Protein AF-A0A258B645-F1 (afdb_monomer_lite)

pLDDT: mean 90.84, std 9.19, range [54.59, 97.81]

Radius of gyration: 15.36 Å; chains: 1; bounding box: 34×20×40 Å

Structure (mmCIF, N/CA/C/O backbone):
data_AF-A0A258B645-F1
#
_entry.id   AF-A0A258B645-F1
#
loop_
_atom_site.group_PDB
_atom_site.id
_atom_site.type_symbol
_atom_site.label_atom_id
_atom_site.label_alt_id
_atom_site.label_comp_id
_atom_site.label_asym_id
_atom_site.label_entity_id
_atom_site.label_seq_id
_atom_site.pdbx_PDB_ins_code
_atom_site.Cartn_x
_atom_site.Cartn_y
_atom_site.Cartn_z
_atom_site.occupancy
_atom_site.B_iso_or_equiv
_atom_site.auth_seq_id
_atom_site.auth_comp_id
_atom_site.auth_asym_id
_atom_site.auth_atom_id
_atom_site.pdbx_PDB_model_num
ATOM 1 N N . ALA A 1 1 ? 3.123 -10.577 -9.616 1.00 74.62 1 ALA A N 1
ATOM 2 C CA . ALA A 1 1 ? 3.446 -10.865 -8.199 1.00 74.62 1 ALA A CA 1
ATOM 3 C C . ALA A 1 1 ? 3.282 -9.631 -7.309 1.00 74.62 1 ALA A C 1
ATOM 5 O O . ALA A 1 1 ? 2.478 -9.682 -6.391 1.00 74.62 1 ALA A O 1
ATOM 6 N N . ALA A 1 2 ? 3.976 -8.521 -7.587 1.00 75.31 2 ALA A N 1
ATOM 7 C CA . ALA A 1 2 ? 3.946 -7.331 -6.728 1.00 75.31 2 ALA A CA 1
ATOM 8 C C . ALA A 1 2 ? 2.550 -6.676 -6.592 1.00 75.31 2 ALA A C 1
ATOM 10 O O . ALA A 1 2 ? 2.158 -6.333 -5.482 1.00 75.31 2 ALA A O 1
ATOM 11 N N . MET A 1 3 ? 1.754 -6.613 -7.669 1.00 79.94 3 MET A N 1
ATOM 12 C CA . MET A 1 3 ? 0.354 -6.155 -7.594 1.00 79.94 3 MET A CA 1
ATOM 13 C C . MET A 1 3 ? -0.489 -7.005 -6.630 1.00 79.94 3 MET A C 1
ATOM 15 O O . MET A 1 3 ? -1.116 -6.467 -5.727 1.00 79.94 3 MET A O 1
ATOM 19 N N . SER A 1 4 ? -0.401 -8.334 -6.744 1.00 87.56 4 SER A N 1
ATOM 20 C CA . SER A 1 4 ? -1.101 -9.268 -5.849 1.00 87.56 4 SER A CA 1
ATOM 21 C C . SER A 1 4 ? -0.689 -9.107 -4.379 1.00 87.56 4 SER A C 1
ATOM 23 O O . SER A 1 4 ? -1.503 -9.299 -3.480 1.00 87.56 4 SER A O 1
ATOM 25 N N . VAL A 1 5 ? 0.563 -8.727 -4.098 1.00 92.44 5 VAL A N 1
ATOM 26 C CA . VAL A 1 5 ? 0.988 -8.389 -2.730 1.00 92.44 5 VAL A CA 1
ATOM 27 C C . VAL A 1 5 ? 0.318 -7.097 -2.256 1.00 92.44 5 VAL A C 1
ATOM 29 O O . VAL A 1 5 ? -0.213 -7.078 -1.147 1.00 92.44 5 VAL A O 1
ATOM 32 N N . GLY A 1 6 ? 0.295 -6.054 -3.091 1.00 90.12 6 GLY A N 1
ATOM 33 C CA . GLY A 1 6 ? -0.373 -4.786 -2.782 1.00 90.12 6 GLY A CA 1
ATOM 34 C C . GLY A 1 6 ? -1.862 -4.959 -2.471 1.00 90.12 6 GLY A C 1
ATOM 35 O O . GLY A 1 6 ? -2.332 -4.469 -1.448 1.00 90.12 6 GLY A O 1
ATOM 36 N N . GLU A 1 7 ? -2.579 -5.739 -3.282 1.00 91.62 7 GLU A N 1
ATOM 37 C CA . GLU A 1 7 ? -4.005 -6.040 -3.077 1.00 91.62 7 GLU A CA 1
ATOM 38 C C . GLU A 1 7 ? -4.261 -6.772 -1.758 1.00 91.62 7 GLU A C 1
ATOM 40 O O . GLU A 1 7 ? -5.197 -6.453 -1.028 1.00 91.62 7 GLU A O 1
ATOM 45 N N . ARG A 1 8 ? -3.403 -7.735 -1.406 1.00 93.94 8 ARG A N 1
ATOM 46 C CA . ARG A 1 8 ? -3.538 -8.483 -0.149 1.00 93.94 8 ARG A CA 1
ATOM 47 C C . ARG A 1 8 ? -3.314 -7.598 1.073 1.00 93.94 8 ARG A C 1
ATOM 49 O O . ARG A 1 8 ? -4.008 -7.774 2.070 1.00 93.94 8 ARG A O 1
ATOM 56 N N . ILE A 1 9 ? -2.368 -6.661 1.004 1.00 93.25 9 ILE A N 1
ATOM 57 C CA . ILE A 1 9 ? -2.136 -5.683 2.075 1.00 93.25 9 ILE A CA 1
ATOM 58 C C . ILE A 1 9 ? -3.363 -4.780 2.227 1.00 93.25 9 ILE A C 1
ATOM 60 O O . ILE A 1 9 ? -3.882 -4.653 3.334 1.00 93.25 9 ILE A O 1
ATOM 64 N N . ALA A 1 10 ? -3.858 -4.219 1.120 1.00 93.25 10 ALA A N 1
ATOM 65 C CA . ALA A 1 10 ? -5.042 -3.364 1.121 1.00 93.25 10 ALA A CA 1
ATOM 66 C C . ALA A 1 10 ? -6.268 -4.084 1.708 1.00 93.25 10 ALA A C 1
ATOM 68 O O . ALA A 1 10 ? -6.937 -3.541 2.582 1.00 93.25 10 ALA A O 1
ATOM 69 N N . ALA A 1 11 ? -6.507 -5.338 1.309 1.00 93.69 11 ALA A N 1
ATOM 70 C CA . ALA A 1 11 ? -7.630 -6.132 1.800 1.00 93.69 11 ALA A CA 1
ATOM 71 C C . ALA A 1 11 ? -7.560 -6.399 3.312 1.00 93.69 11 ALA A C 1
ATOM 73 O O . ALA A 1 11 ? -8.559 -6.257 4.015 1.00 93.69 11 ALA A O 1
ATOM 74 N N . VAL A 1 12 ? -6.382 -6.767 3.829 1.00 96.00 12 VAL A N 1
ATOM 75 C CA . VAL A 1 12 ? -6.204 -7.010 5.270 1.00 96.00 12 VAL A CA 1
ATOM 76 C C . VAL A 1 12 ? -6.436 -5.728 6.067 1.00 96.00 12 VAL A C 1
ATOM 78 O O . VAL A 1 12 ? -7.122 -5.762 7.089 1.00 96.00 12 VAL A O 1
ATOM 81 N N . ILE A 1 13 ? -5.905 -4.599 5.594 1.00 94.75 13 ILE A N 1
ATOM 82 C CA . ILE A 1 13 ? -6.092 -3.309 6.260 1.00 94.75 13 ILE A CA 1
ATOM 83 C C . ILE A 1 13 ? -7.567 -2.883 6.229 1.00 94.75 13 ILE A C 1
ATOM 85 O O . ILE A 1 13 ? -8.104 -2.529 7.276 1.00 94.75 13 ILE A O 1
ATOM 89 N N . GLY A 1 14 ? -8.246 -3.013 5.087 1.00 93.75 14 GLY A N 1
ATOM 90 C CA . GLY A 1 14 ? -9.671 -2.686 4.952 1.00 93.75 14 GLY A CA 1
ATOM 91 C C . GLY A 1 14 ? -10.584 -3.513 5.858 1.00 93.75 14 GLY A C 1
ATOM 92 O O . GLY A 1 14 ? -11.611 -3.029 6.323 1.00 93.75 14 GLY A O 1
ATOM 93 N N . CYS A 1 15 ? -10.185 -4.744 6.180 1.00 94.00 15 CYS A N 1
ATOM 94 C CA . CYS A 1 15 ? -10.918 -5.609 7.106 1.00 94.00 15 CYS A CA 1
ATOM 95 C C . CYS A 1 15 ? -10.526 -5.412 8.584 1.00 94.00 15 CYS A C 1
ATOM 97 O O . CYS A 1 15 ? -11.050 -6.113 9.451 1.00 94.00 15 CYS A O 1
ATOM 99 N N . THR A 1 16 ? -9.601 -4.498 8.892 1.00 96.12 16 THR A N 1
ATOM 100 C CA . THR A 1 16 ? -9.121 -4.250 10.257 1.00 96.12 16 THR A CA 1
ATOM 101 C C . THR A 1 16 ? -9.846 -3.054 10.872 1.00 96.12 16 THR A C 1
ATOM 103 O O . THR A 1 16 ? -9.829 -1.956 10.323 1.00 96.12 16 THR A O 1
ATOM 106 N N . ALA A 1 17 ? -10.447 -3.247 12.049 1.00 96.56 17 ALA A N 1
ATOM 107 C CA . ALA A 1 17 ? -10.968 -2.150 12.860 1.00 96.56 17 ALA A CA 1
ATOM 108 C C . ALA A 1 17 ? -9.838 -1.545 13.709 1.00 96.56 17 ALA A C 1
ATOM 110 O O . ALA A 1 17 ? -9.291 -2.205 14.595 1.00 96.56 17 ALA A O 1
ATOM 111 N N . PHE A 1 18 ? -9.492 -0.292 13.436 1.00 96.44 18 PHE A N 1
ATOM 112 C CA . PHE A 1 18 ? -8.446 0.462 14.118 1.00 96.44 18 PHE A CA 1
ATOM 113 C C . PHE A 1 18 ? -8.997 1.231 15.320 1.00 96.44 18 PHE A C 1
ATOM 115 O O . PHE A 1 18 ? -10.089 1.800 15.278 1.00 96.44 18 PHE A O 1
ATOM 122 N N . GLU A 1 19 ? -8.216 1.256 16.399 1.00 95.88 19 GLU A N 1
ATOM 123 C CA . GLU A 1 19 ? -8.515 2.003 17.622 1.00 95.88 19 GLU A CA 1
ATOM 124 C C . GLU A 1 19 ? -8.231 3.502 17.410 1.00 95.88 19 GLU A C 1
ATOM 126 O O . GLU A 1 19 ? -7.220 3.872 16.813 1.00 95.88 19 GLU A O 1
ATOM 131 N N . ALA A 1 20 ? -9.154 4.369 17.843 1.00 94.56 20 ALA A N 1
ATOM 132 C CA . ALA A 1 20 ? -9.120 5.814 17.578 1.00 94.56 20 ALA A CA 1
ATOM 133 C C . ALA A 1 20 ? -8.702 6.669 18.790 1.00 94.56 20 ALA A C 1
ATOM 135 O O . ALA A 1 20 ? -8.729 7.905 18.723 1.00 94.56 20 ALA A O 1
ATOM 136 N N . GLY A 1 21 ? -8.344 6.034 19.901 1.00 93.75 21 GLY A N 1
ATOM 137 C CA . GLY A 1 21 ? -8.156 6.629 21.214 1.00 93.75 21 GLY A CA 1
ATOM 138 C C . GLY A 1 21 ? -9.390 6.519 22.116 1.00 93.75 21 GLY A C 1
ATOM 139 O O . GLY A 1 21 ? -10.519 6.255 21.695 1.00 93.75 21 GLY A O 1
ATOM 140 N N . THR A 1 22 ? -9.173 6.806 23.398 1.00 94.81 22 THR A N 1
ATOM 141 C CA . THR A 1 22 ? -10.153 6.620 24.471 1.00 94.81 22 THR A CA 1
ATOM 142 C C . THR A 1 22 ? -11.478 7.334 24.201 1.00 94.81 22 THR A C 1
ATOM 144 O O . THR A 1 22 ? -11.517 8.543 23.970 1.00 94.81 22 THR A O 1
ATOM 147 N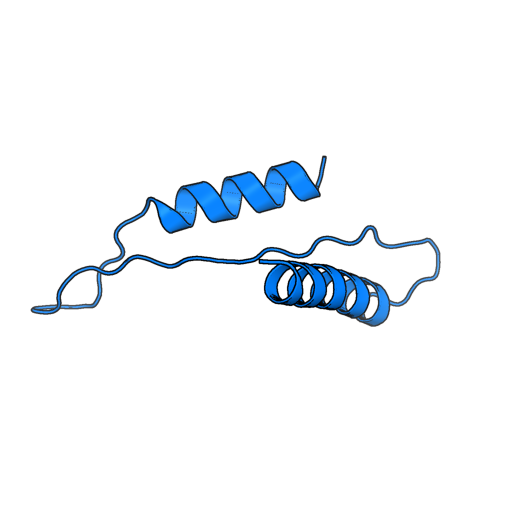 N . GLY A 1 23 ? -12.581 6.584 24.282 1.00 95.00 23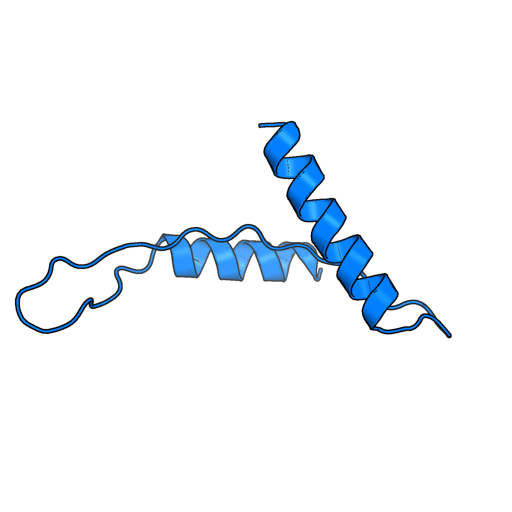 GLY A N 1
ATOM 148 C CA . GLY A 1 23 ? -13.939 7.111 24.118 1.00 95.00 23 GLY A CA 1
ATOM 149 C C . GLY A 1 23 ? -14.356 7.394 22.672 1.00 95.00 23 GLY A C 1
ATOM 150 O O . GLY A 1 23 ? -15.437 7.942 22.461 1.00 95.00 23 GLY A O 1
ATOM 151 N N . LYS A 1 24 ? -13.534 7.033 21.679 1.00 95.94 24 LYS A N 1
ATOM 152 C CA . LYS A 1 24 ? -13.848 7.190 20.254 1.00 95.94 24 LYS A CA 1
ATOM 153 C C . LYS A 1 24 ? -14.219 5.851 19.624 1.00 95.94 24 LYS A C 1
ATOM 155 O O . LYS A 1 24 ? -13.735 4.798 20.030 1.00 95.94 24 LYS A O 1
ATOM 160 N N . SER A 1 25 ? -15.090 5.898 18.620 1.00 96.38 25 SER A N 1
ATOM 161 C CA . SER A 1 25 ? -15.439 4.723 17.824 1.00 96.38 25 SER A CA 1
ATOM 162 C C . SER A 1 25 ?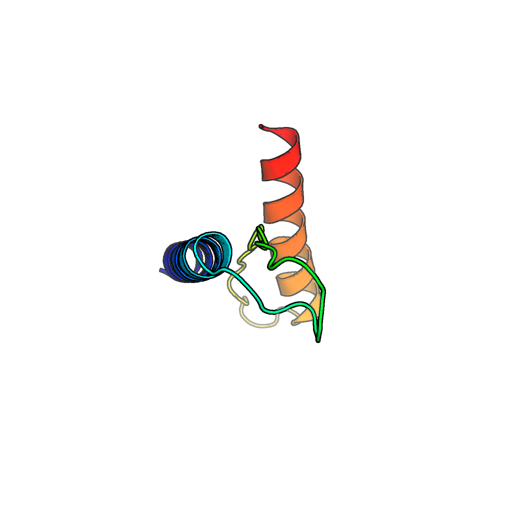 -14.243 4.255 17.000 1.00 96.38 25 SER A C 1
ATOM 164 O O . SER A 1 25 ? -13.513 5.077 16.444 1.00 96.38 25 SER A O 1
ATOM 166 N N . ALA A 1 26 ? -14.088 2.937 16.880 1.00 95.62 26 ALA A N 1
ATOM 167 C CA . ALA A 1 26 ? -13.150 2.349 15.936 1.00 95.62 26 ALA A CA 1
ATOM 168 C C . ALA A 1 26 ? -13.490 2.756 14.492 1.00 95.62 26 ALA A C 1
ATOM 170 O O . ALA A 1 26 ? -14.631 3.111 14.183 1.00 95.62 26 ALA A O 1
ATOM 171 N N . PHE A 1 27 ? -12.498 2.689 13.613 1.00 95.25 27 PHE A N 1
ATOM 172 C CA . PHE A 1 27 ? -12.633 3.034 12.199 1.00 95.25 27 PHE A CA 1
ATOM 173 C C . PHE A 1 27 ? -11.941 1.996 11.319 1.00 95.25 27 PHE A C 1
ATOM 175 O O . PHE A 1 27 ? -11.111 1.223 11.788 1.00 95.25 27 PHE A O 1
ATOM 182 N N . ILE A 1 28 ? -12.288 1.983 10.038 1.00 95.75 28 ILE A N 1
ATOM 183 C CA . ILE A 1 28 ? -11.619 1.180 9.011 1.00 95.75 28 ILE A CA 1
ATOM 184 C C . ILE A 1 28 ? -10.885 2.115 8.051 1.00 95.75 28 ILE A C 1
ATOM 186 O O . ILE A 1 28 ? -11.218 3.300 7.968 1.00 95.75 28 ILE A O 1
ATOM 190 N N . VAL A 1 29 ? -9.886 1.596 7.340 1.00 94.69 29 VAL A N 1
ATOM 191 C CA . VAL A 1 29 ? -9.135 2.367 6.344 1.00 94.69 29 VAL A CA 1
ATOM 192 C C . VAL A 1 29 ? -9.045 1.575 5.053 1.00 94.69 29 VAL A C 1
ATOM 194 O O . VAL A 1 29 ? -8.623 0.422 5.064 1.00 94.69 29 VAL A O 1
ATOM 197 N N . GLU A 1 30 ? -9.394 2.210 3.942 1.00 90.94 30 GLU A N 1
ATOM 198 C CA . GLU A 1 30 ? -9.219 1.653 2.605 1.00 90.94 30 GLU A CA 1
ATOM 199 C C . GLU A 1 30 ? -8.006 2.292 1.929 1.00 90.94 30 GLU A C 1
ATOM 201 O O . GLU A 1 30 ? -7.724 3.478 2.109 1.00 90.94 30 GLU A O 1
ATOM 206 N N . PHE A 1 31 ? -7.264 1.483 1.177 1.00 89.88 31 PHE A N 1
ATOM 207 C CA . PHE A 1 31 ? -6.055 1.907 0.484 1.00 89.88 31 PHE A CA 1
ATOM 208 C C . PHE A 1 31 ? -6.093 1.442 -0.961 1.00 89.88 31 PHE A C 1
ATOM 210 O O . PHE A 1 31 ? -6.226 0.247 -1.224 1.00 89.88 31 PHE A O 1
ATOM 217 N N . ASP A 1 32 ? -5.828 2.367 -1.876 1.00 90.50 32 ASP A N 1
ATOM 218 C CA . ASP A 1 32 ? -5.45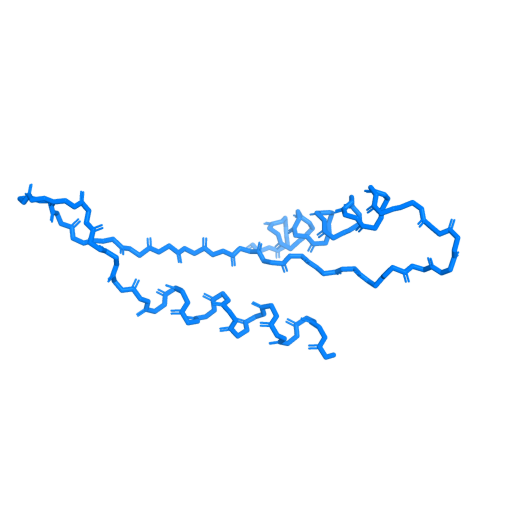0 2.023 -3.237 1.00 90.50 32 ASP A CA 1
ATOM 219 C C . ASP A 1 32 ? -3.932 1.951 -3.351 1.00 90.50 32 ASP A C 1
ATOM 221 O O . ASP A 1 32 ? -3.208 2.903 -3.053 1.00 90.50 32 ASP A O 1
ATOM 225 N N . VAL A 1 33 ? -3.433 0.797 -3.790 1.00 91.31 33 VAL A N 1
ATOM 226 C CA . VAL A 1 33 ? -1.994 0.536 -3.871 1.00 91.31 33 VAL A CA 1
ATOM 227 C C . VAL A 1 33 ? -1.557 0.457 -5.324 1.00 91.31 33 VAL A C 1
ATOM 229 O O . VAL A 1 33 ? -1.995 -0.419 -6.074 1.00 91.31 33 VAL A O 1
ATOM 232 N N . GLY A 1 34 ? -0.669 1.367 -5.710 1.00 93.31 34 GLY A N 1
ATOM 233 C CA . GLY A 1 34 ? 0.007 1.395 -7.001 1.00 93.31 34 GLY A CA 1
ATOM 234 C C . GLY A 1 34 ? 1.320 0.639 -6.962 1.00 93.31 34 GLY A C 1
ATOM 235 O O . GLY A 1 34 ? 2.030 0.673 -5.958 1.00 93.31 34 GLY A O 1
ATOM 236 N N . VAL A 1 35 ? 1.662 -0.038 -8.054 1.00 93.94 35 VAL A N 1
ATOM 237 C CA . VAL A 1 35 ? 2.899 -0.815 -8.142 1.00 93.94 35 VAL A CA 1
ATOM 238 C C . VAL A 1 35 ? 3.555 -0.578 -9.490 1.00 93.94 35 VAL A C 1
ATOM 240 O O . VAL A 1 35 ? 2.912 -0.699 -10.529 1.00 93.94 35 VAL A O 1
ATOM 243 N N . ALA A 1 36 ? 4.853 -0.297 -9.462 1.00 95.19 36 ALA A N 1
ATOM 244 C CA . ALA A 1 36 ? 5.698 -0.234 -10.641 1.00 95.19 36 ALA A CA 1
ATOM 245 C C . ALA A 1 36 ? 7.012 -0.968 -10.363 1.00 95.19 36 ALA A C 1
ATOM 247 O O . ALA A 1 36 ? 7.592 -0.843 -9.285 1.00 95.19 36 ALA A O 1
ATOM 248 N N . GLU A 1 37 ? 7.474 -1.746 -11.337 1.00 94.31 37 GLU A N 1
ATOM 249 C CA . GLU A 1 37 ? 8.805 -2.348 -11.302 1.00 94.31 37 GLU A CA 1
ATOM 250 C C . GLU A 1 37 ? 9.859 -1.287 -11.627 1.00 94.31 37 GLU A C 1
ATOM 252 O O . GLU A 1 37 ? 9.666 -0.509 -12.562 1.00 94.31 37 GLU A O 1
ATOM 257 N N . LEU A 1 38 ? 10.950 -1.247 -10.858 1.00 96.31 38 LEU A N 1
ATOM 258 C CA . LEU A 1 38 ? 12.073 -0.351 -11.118 1.00 96.31 38 LEU A CA 1
ATOM 259 C C . LEU A 1 38 ? 12.899 -0.890 -12.288 1.00 96.31 38 LEU A C 1
ATOM 261 O O . LEU A 1 38 ? 13.459 -1.984 -12.201 1.00 96.31 38 LEU A O 1
ATOM 265 N N . MET A 1 39 ? 13.006 -0.111 -13.359 1.00 95.94 39 MET A N 1
ATOM 266 C CA . MET A 1 39 ? 13.762 -0.505 -14.542 1.00 95.94 39 MET A CA 1
ATOM 267 C C . MET A 1 39 ? 15.265 -0.221 -14.373 1.00 95.94 39 MET A C 1
ATOM 269 O O . MET A 1 39 ? 15.658 0.677 -13.621 1.00 95.94 39 MET A O 1
ATOM 273 N N . PRO A 1 40 ? 16.146 -0.942 -15.092 1.00 96.94 40 PRO A N 1
ATOM 274 C CA . PRO A 1 40 ? 17.574 -0.639 -15.089 1.00 96.94 40 PRO A CA 1
ATOM 275 C C . PRO A 1 40 ? 17.844 0.818 -15.490 1.00 96.94 40 PRO A C 1
ATOM 277 O O . PRO A 1 40 ? 17.341 1.287 -16.508 1.00 96.94 40 PRO A O 1
ATOM 280 N N . ASN A 1 41 ? 18.672 1.515 -14.708 1.00 95.88 41 ASN A N 1
ATOM 281 C CA . ASN A 1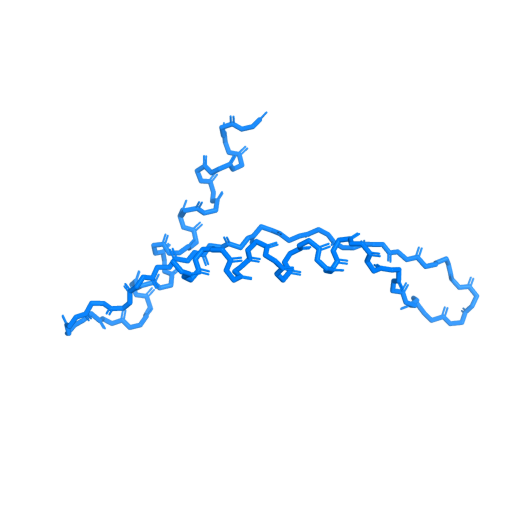 41 ? 19.017 2.934 -14.888 1.00 95.88 41 ASN A CA 1
ATOM 282 C C . ASN A 1 41 ? 17.836 3.922 -14.764 1.00 95.88 41 ASN A C 1
ATOM 284 O O . ASN A 1 41 ? 17.984 5.093 -15.112 1.00 95.88 41 ASN A O 1
ATOM 288 N N . GLU A 1 42 ? 16.681 3.489 -14.253 1.00 96.81 42 GLU A N 1
ATOM 289 C CA . GLU A 1 42 ? 15.560 4.377 -13.938 1.00 96.81 42 GLU A CA 1
ATOM 290 C C . GLU A 1 42 ? 15.766 5.043 -12.564 1.00 96.81 42 GLU A C 1
ATOM 292 O O . GLU A 1 42 ? 16.096 4.362 -11.587 1.00 96.81 42 GLU A O 1
ATOM 297 N N . PRO A 1 43 ? 15.548 6.365 -12.431 1.00 97.31 43 PRO A N 1
ATOM 298 C CA . PRO A 1 43 ? 15.469 7.002 -11.123 1.00 97.31 43 PRO A CA 1
ATOM 299 C C . PRO A 1 43 ? 14.274 6.468 -10.325 1.00 97.31 43 PRO A C 1
ATOM 301 O O . PRO A 1 43 ? 13.157 6.409 -10.835 1.00 97.31 43 PRO A O 1
ATOM 304 N N . ALA A 1 44 ? 14.465 6.180 -9.034 1.00 96.69 44 ALA A N 1
ATOM 305 C CA . ALA A 1 44 ? 13.386 5.688 -8.169 1.00 96.69 44 ALA A CA 1
ATOM 306 C C . ALA A 1 44 ? 12.148 6.607 -8.162 1.00 96.69 44 ALA A C 1
ATOM 308 O O . ALA A 1 44 ? 11.020 6.125 -8.114 1.00 96.69 44 ALA A O 1
ATOM 309 N N . ALA A 1 45 ? 12.352 7.925 -8.269 1.00 97.62 45 ALA A N 1
ATOM 310 C CA . ALA A 1 45 ? 11.265 8.895 -8.364 1.00 97.62 45 ALA A CA 1
ATOM 311 C C . ALA A 1 45 ? 10.351 8.642 -9.577 1.00 97.62 45 ALA A C 1
ATOM 313 O O . ALA A 1 45 ? 9.134 8.719 -9.442 1.00 97.62 45 ALA A O 1
ATOM 314 N N . SER A 1 46 ? 10.916 8.282 -10.733 1.00 97.81 46 SER A N 1
ATOM 315 C CA . SER A 1 46 ? 10.148 7.984 -11.947 1.00 97.81 46 SER A CA 1
ATOM 316 C C . SER A 1 46 ? 9.311 6.715 -11.788 1.00 97.81 46 SER A C 1
ATOM 318 O O . SER A 1 46 ? 8.131 6.708 -12.138 1.00 97.81 46 SER A O 1
ATOM 320 N N . ALA A 1 47 ? 9.874 5.668 -11.178 1.00 97.06 47 ALA A N 1
ATOM 321 C CA . ALA A 1 47 ? 9.124 4.451 -10.875 1.00 97.06 47 ALA A CA 1
ATOM 322 C C . ALA A 1 47 ? 7.964 4.731 -9.900 1.00 97.06 47 ALA A C 1
ATOM 324 O O . ALA A 1 47 ? 6.852 4.243 -10.102 1.00 97.06 47 ALA A O 1
ATOM 325 N N . LEU A 1 48 ? 8.189 5.566 -8.878 1.00 96.31 48 LEU A N 1
ATOM 326 C CA . LEU A 1 48 ? 7.144 5.977 -7.934 1.00 96.31 48 LEU A CA 1
ATOM 327 C C . LEU A 1 48 ? 6.031 6.793 -8.606 1.00 96.31 48 LEU A C 1
ATOM 329 O O . LEU A 1 48 ? 4.862 6.576 -8.294 1.00 96.31 48 LEU A O 1
ATOM 333 N N . MET A 1 49 ? 6.362 7.678 -9.552 1.00 96.69 49 MET A N 1
ATOM 334 C CA . MET A 1 49 ? 5.356 8.413 -10.333 1.00 96.69 49 MET A CA 1
ATOM 335 C C . MET A 1 49 ? 4.472 7.460 -11.142 1.00 96.69 49 MET A C 1
ATOM 337 O O . MET A 1 49 ? 3.251 7.566 -11.069 1.00 96.69 49 MET A O 1
ATOM 341 N N . ARG A 1 50 ? 5.057 6.460 -11.817 1.00 96.19 50 ARG A N 1
ATOM 342 C CA . ARG A 1 50 ? 4.282 5.440 -12.550 1.00 96.19 50 ARG A CA 1
ATOM 343 C C . ARG A 1 50 ? 3.379 4.621 -11.629 1.00 96.19 50 ARG A C 1
ATOM 345 O O . ARG A 1 50 ? 2.242 4.319 -11.983 1.00 96.19 50 ARG A O 1
ATOM 352 N N . ALA A 1 51 ? 3.868 4.263 -10.441 1.00 95.25 51 ALA A N 1
ATOM 353 C CA . ALA A 1 51 ? 3.049 3.581 -9.443 1.00 95.25 51 ALA A CA 1
ATOM 354 C C . ALA A 1 51 ? 1.854 4.452 -9.013 1.00 95.25 51 ALA A C 1
ATOM 356 O O . ALA A 1 51 ? 0.740 3.942 -8.924 1.00 95.25 51 ALA A O 1
ATOM 357 N N . ALA A 1 52 ? 2.066 5.755 -8.798 1.00 94.56 52 ALA A N 1
ATOM 358 C CA . ALA A 1 52 ? 1.001 6.695 -8.452 1.00 94.56 52 ALA A CA 1
ATOM 359 C C . ALA A 1 52 ? -0.029 6.855 -9.587 1.00 94.56 52 ALA A C 1
ATOM 361 O O . ALA A 1 52 ? -1.230 6.766 -9.341 1.00 94.56 52 ALA A O 1
ATOM 362 N N . GLU A 1 53 ? 0.420 6.998 -10.836 1.00 94.44 53 GLU A N 1
ATOM 363 C CA . GLU A 1 53 ? -0.464 7.078 -12.009 1.00 94.44 53 GLU A CA 1
ATOM 364 C C . GLU A 1 53 ? -1.350 5.832 -12.161 1.00 94.44 53 GLU A C 1
ATOM 366 O O . GLU A 1 53 ? -2.532 5.946 -12.484 1.00 94.44 53 GLU A O 1
ATOM 371 N N . ALA A 1 54 ? -0.813 4.643 -11.868 1.00 90.06 54 ALA A N 1
ATOM 372 C CA . ALA A 1 54 ? -1.566 3.388 -11.907 1.00 90.06 54 ALA A CA 1
ATOM 373 C C . ALA A 1 54 ? -2.686 3.295 -10.846 1.00 90.06 54 ALA A C 1
ATOM 375 O O . ALA A 1 54 ? -3.558 2.423 -10.939 1.00 90.06 54 ALA A O 1
ATOM 376 N N . VAL A 1 55 ? -2.655 4.141 -9.811 1.00 89.06 55 VAL A N 1
ATOM 377 C CA . VAL A 1 55 ? -3.758 4.298 -8.849 1.00 89.06 55 VAL A CA 1
ATOM 378 C C . VAL A 1 55 ? -4.785 5.284 -9.377 1.00 89.06 55 VAL A C 1
ATOM 380 O O . VAL A 1 55 ? -5.959 4.929 -9.446 1.00 89.06 55 VAL A O 1
ATOM 383 N N . SER A 1 56 ? -4.354 6.473 -9.809 1.00 84.12 56 SER A N 1
ATOM 384 C CA . SER A 1 56 ? -5.266 7.509 -10.312 1.00 84.12 56 SER A CA 1
ATOM 385 C C . SER A 1 56 ? -6.152 6.993 -11.448 1.00 84.12 56 SER A C 1
ATOM 387 O O . SER A 1 56 ? -7.365 7.165 -11.406 1.00 84.12 56 SER A O 1
ATOM 389 N N . GLN A 1 57 ? -5.577 6.249 -12.399 1.00 78.25 57 GLN A N 1
ATOM 390 C CA . GLN A 1 57 ? -6.330 5.667 -13.519 1.00 78.25 57 GLN A CA 1
ATOM 391 C C . GLN A 1 57 ? -7.395 4.649 -13.081 1.00 78.25 57 GLN A C 1
ATOM 393 O O . GLN A 1 57 ? -8.399 4.477 -13.765 1.00 78.25 57 GLN A O 1
ATOM 398 N N . ARG A 1 58 ? -7.195 3.952 -11.953 1.00 76.38 58 ARG A N 1
ATOM 399 C CA . ARG A 1 58 ? -8.197 3.015 -11.420 1.00 76.38 58 ARG A CA 1
ATOM 400 C C . ARG A 1 58 ? -9.344 3.732 -10.723 1.00 76.38 58 ARG A C 1
ATOM 402 O O . ARG A 1 58 ? -10.470 3.265 -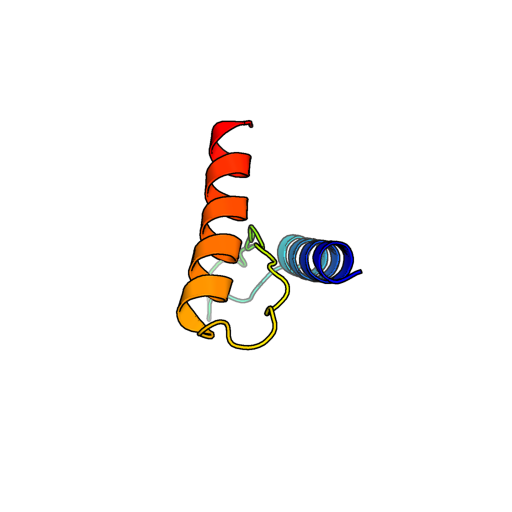10.836 1.00 76.38 58 ARG A O 1
ATOM 409 N N . GLN A 1 59 ? -9.069 4.848 -10.052 1.00 70.62 59 GLN A N 1
ATOM 410 C CA . GLN A 1 59 ? -10.119 5.661 -9.437 1.00 70.62 59 GLN A CA 1
ATOM 411 C C . GLN A 1 59 ? -11.003 6.352 -10.482 1.00 70.62 59 GLN A C 1
ATOM 413 O O . GLN A 1 59 ? -12.190 6.521 -10.251 1.00 70.62 59 GLN A O 1
ATOM 418 N N . GLU A 1 60 ? -10.451 6.717 -11.641 1.00 66.25 60 GLU A N 1
ATOM 419 C CA . GLU A 1 60 ? -11.217 7.311 -12.750 1.00 66.25 60 GLU A CA 1
ATOM 420 C C . GLU A 1 60 ? -12.078 6.290 -13.517 1.00 66.25 60 GLU A C 1
ATOM 422 O O . GLU A 1 60 ? -13.010 6.675 -14.223 1.00 66.25 60 GLU A O 1
ATOM 427 N N . ALA A 1 61 ? -11.756 4.998 -13.412 1.00 60.81 61 ALA A N 1
ATOM 428 C CA . ALA A 1 61 ? -12.434 3.916 -14.126 1.00 60.81 61 ALA A CA 1
ATOM 429 C C . ALA A 1 61 ? -13.543 3.216 -13.312 1.00 60.81 61 ALA A C 1
ATOM 431 O O . ALA A 1 61 ? -14.225 2.350 -13.868 1.00 60.81 61 ALA A O 1
ATOM 432 N N . GLY A 1 62 ? -13.689 3.542 -12.022 1.00 54.59 62 GLY A N 1
ATOM 433 C CA . GLY A 1 62 ? -14.712 3.008 -11.110 1.00 54.59 62 GLY A CA 1
ATOM 434 C C . GLY A 1 62 ? -15.883 3.961 -10.923 1.00 54.59 62 GLY A C 1
ATOM 435 O O . GLY A 1 62 ? -17.014 3.447 -10.773 1.00 54.59 62 GLY A O 1
#

Sequence (62 aa):
AAMSVGERIAAVIGCTAFEAGTGKSAFIVEFDVGVAELMPNEPAASALMRAAEAVSQRQEAG

Foldseek 3Di:
DVVVVQVVVQVVQQPDFADDDDPDGTDGDGDQWFAFDADVPRDPVVRVVNSVVRRVVVVVVD

Secondary structure (DSSP, 8-state):
-HHHHHHHHHHHHHT--B--STT---B---------PPPTT--HHHHHHHHHHHHHHHHHT-